Protein AF-A0A537HNR1-F1 (afdb_monomer)

pLDDT: mean 96.12, std 2.34, range [87.69, 98.56]

Solvent-accessible surface area (backbone atoms only — not comparable to full-atom values): 5528 Å² total; per-residue (Å²): 98,47,56,86,29,86,58,42,70,40,32,35,35,57,37,94,57,17,40,38,36,29,69,69,47,44,70,66,49,53,50,60,48,43,73,74,73,47,49,73,42,74,41,91,50,92,73,41,48,33,13,28,31,36,33,41,31,80,74,33,32,41,28,28,62,86,59,53,69,70,53,47,52,52,49,21,67,48,44,70,26,61,59,42,67,48,59,55,96,84,38,46,50,40,22,72,74,52,86,60,71,126

Structure (mmCIF, N/CA/C/O backbone):
data_AF-A0A537HNR1-F1
#
_entry.id   AF-A0A537HNR1-F1
#
loop_
_atom_site.group_PDB
_atom_site.id
_atom_site.type_symbol
_atom_site.label_atom_id
_atom_site.label_alt_id
_atom_site.label_comp_id
_atom_site.label_asym_id
_atom_site.label_entity_id
_atom_site.label_seq_id
_atom_site.pdbx_PDB_ins_code
_atom_site.Cartn_x
_atom_site.Cartn_y
_atom_site.Cartn_z
_atom_site.occupancy
_atom_site.B_iso_or_equiv
_atom_site.auth_seq_id
_atom_site.auth_comp_id
_atom_site.auth_asym_id
_atom_site.auth_atom_id
_atom_site.pdbx_PDB_model_num
ATOM 1 N N . GLY A 1 1 ? -9.811 11.578 6.900 1.00 87.69 1 GLY A N 1
ATOM 2 C CA . GLY A 1 1 ? -9.706 11.273 5.469 1.00 87.69 1 GLY A CA 1
ATOM 3 C C . GLY A 1 1 ? -8.641 10.225 5.389 1.00 87.69 1 GLY A C 1
ATOM 4 O O . GLY A 1 1 ? -8.768 9.261 6.133 1.00 87.69 1 GLY A O 1
ATOM 5 N N . ILE A 1 2 ? -7.602 10.452 4.592 1.00 95.56 2 ILE A N 1
ATOM 6 C CA . ILE A 1 2 ? -6.242 10.002 4.920 1.00 95.56 2 ILE A CA 1
ATOM 7 C C . ILE A 1 2 ? -5.322 11.214 4.776 1.00 95.56 2 ILE A C 1
ATOM 9 O O . ILE A 1 2 ? -5.446 11.937 3.786 1.00 95.56 2 ILE A O 1
ATOM 13 N N . ALA A 1 3 ? -4.443 11.438 5.751 1.00 93.44 3 ALA A N 1
ATOM 14 C CA . ALA A 1 3 ? -3.598 12.624 5.863 1.00 93.44 3 ALA A CA 1
ATOM 15 C C . ALA A 1 3 ? -4.407 13.933 5.776 1.00 93.44 3 ALA A C 1
ATOM 17 O O . ALA A 1 3 ? -4.075 14.825 4.994 1.00 93.44 3 ALA A O 1
ATOM 18 N N . ASP A 1 4 ? -5.541 13.991 6.488 1.00 93.00 4 ASP A N 1
ATOM 19 C CA . ASP A 1 4 ? -6.505 15.106 6.476 1.00 93.00 4 ASP A CA 1
ATOM 20 C C . ASP A 1 4 ? -7.062 15.467 5.086 1.00 93.00 4 ASP A C 1
ATOM 22 O O . ASP A 1 4 ? -7.719 16.489 4.880 1.00 93.00 4 ASP A O 1
ATOM 26 N N . SER A 1 5 ? -6.876 14.575 4.114 1.00 94.31 5 SER A N 1
ATOM 27 C CA . SER A 1 5 ? -7.332 14.736 2.742 1.00 94.31 5 SER A CA 1
ATOM 28 C C . SER A 1 5 ? -8.491 13.800 2.419 1.00 94.31 5 SER A C 1
ATOM 30 O O . SER A 1 5 ? -8.645 12.709 2.976 1.00 94.31 5 SER A O 1
ATOM 32 N N . ARG A 1 6 ? -9.324 14.216 1.461 1.00 94.25 6 ARG A N 1
ATOM 33 C CA . ARG A 1 6 ? -10.407 13.391 0.899 1.00 94.25 6 ARG A CA 1
ATOM 34 C C . ARG A 1 6 ? -9.912 12.417 -0.180 1.00 94.25 6 ARG A C 1
ATOM 36 O O . ARG A 1 6 ? -10.688 11.591 -0.648 1.00 94.25 6 ARG A O 1
ATOM 43 N N . LEU A 1 7 ? -8.633 12.479 -0.556 1.00 93.81 7 LEU A N 1
ATOM 44 C CA . LEU A 1 7 ? -8.020 11.684 -1.629 1.00 93.81 7 LEU A CA 1
ATOM 45 C C . LEU A 1 7 ? -7.637 10.264 -1.177 1.00 93.81 7 LEU A C 1
ATOM 47 O O . LEU A 1 7 ? -6.518 9.807 -1.394 1.00 93.81 7 LEU A O 1
ATOM 51 N N . VAL A 1 8 ? -8.571 9.556 -0.541 1.00 93.19 8 VAL A N 1
ATOM 52 C CA . VAL A 1 8 ? -8.326 8.252 0.098 1.00 93.19 8 VAL A CA 1
ATOM 53 C C . VAL A 1 8 ? -7.693 7.240 -0.867 1.00 93.19 8 VAL A C 1
ATOM 55 O O . VAL A 1 8 ? -6.703 6.606 -0.517 1.00 93.19 8 VAL A O 1
ATOM 58 N N . GLY A 1 9 ? -8.195 7.145 -2.103 1.00 90.31 9 GLY A N 1
ATOM 59 C CA . GLY A 1 9 ? -7.682 6.199 -3.105 1.00 90.31 9 GLY A CA 1
ATOM 60 C C . GLY A 1 9 ? -6.245 6.466 -3.568 1.00 90.31 9 GLY A C 1
ATOM 61 O O . GLY A 1 9 ? -5.581 5.553 -4.034 1.00 90.31 9 GLY A O 1
ATOM 62 N N . ILE A 1 10 ? -5.735 7.692 -3.409 1.00 94.50 10 ILE A N 1
ATOM 63 C CA . ILE A 1 10 ? -4.341 8.020 -3.748 1.00 94.50 10 ILE A CA 1
ATOM 64 C C . ILE A 1 10 ? -3.396 7.571 -2.630 1.00 94.50 10 ILE A C 1
ATOM 66 O O . ILE A 1 10 ? -2.261 7.173 -2.892 1.00 94.50 10 ILE A O 1
ATOM 70 N N . TYR A 1 11 ? -3.845 7.640 -1.376 1.00 96.69 11 TYR A N 1
ATOM 71 C CA . TYR A 1 11 ? -3.015 7.325 -0.216 1.00 96.69 11 TYR A CA 1
ATOM 72 C C . TYR A 1 11 ? -3.044 5.851 0.179 1.00 96.69 11 TYR A C 1
ATOM 74 O O . TYR A 1 11 ? -2.096 5.391 0.808 1.00 96.69 11 TYR A O 1
ATOM 82 N N . LEU A 1 12 ? -4.098 5.116 -0.172 1.00 96.00 12 LEU A N 1
ATOM 83 C CA . LEU A 1 12 ? -4.261 3.719 0.217 1.00 96.00 12 LEU A CA 1
ATOM 84 C C . LEU A 1 12 ? -3.955 2.764 -0.936 1.00 96.00 12 LEU A C 1
ATOM 86 O O . LEU A 1 12 ? -4.307 3.012 -2.083 1.00 96.00 12 LEU A O 1
ATOM 90 N N . SER A 1 13 ? -3.352 1.630 -0.597 1.00 97.44 13 SER A N 1
ATOM 91 C CA . SER A 1 13 ? -3.300 0.426 -1.432 1.00 97.44 13 SER A CA 1
ATOM 92 C C . SER A 1 13 ? -3.374 -0.783 -0.503 1.00 97.44 13 SER A C 1
ATOM 94 O O . SER A 1 13 ? -3.017 -0.671 0.670 1.00 97.44 13 SER A O 1
ATOM 96 N N . GLY A 1 14 ? -3.867 -1.926 -0.958 1.00 97.44 14 GLY A N 1
ATOM 97 C CA . GLY A 1 14 ? -4.028 -3.076 -0.077 1.00 97.44 14 GLY A CA 1
ATOM 98 C C . GLY A 1 14 ? -4.730 -4.248 -0.733 1.00 97.44 14 GLY A C 1
ATOM 99 O O . GLY A 1 14 ? -5.338 -4.117 -1.791 1.00 97.44 14 GLY A O 1
ATOM 100 N N . ASN A 1 15 ? -4.650 -5.386 -0.058 1.00 98.06 15 ASN A N 1
ATOM 101 C CA . ASN A 1 15 ? -5.329 -6.622 -0.426 1.00 98.06 15 ASN A CA 1
ATOM 102 C C . ASN A 1 15 ? -6.035 -7.209 0.810 1.00 98.06 15 ASN A C 1
ATOM 104 O O . ASN A 1 15 ? -6.087 -6.568 1.866 1.00 98.06 15 ASN A O 1
ATOM 108 N N . SER A 1 16 ? -6.537 -8.441 0.728 1.00 97.69 16 SER A N 1
ATOM 109 C CA . SER A 1 16 ? -7.232 -9.109 1.837 1.00 97.69 16 SER A CA 1
ATOM 110 C C . SER A 1 16 ? -6.357 -9.294 3.090 1.00 97.69 16 SER A C 1
ATOM 112 O O . SER A 1 16 ? -6.861 -9.610 4.172 1.00 97.69 16 SER A O 1
ATOM 114 N N . ASN A 1 17 ? -5.035 -9.094 2.991 1.00 97.88 17 ASN A N 1
ATOM 115 C CA . ASN A 1 17 ? -4.117 -9.232 4.114 1.00 97.88 17 ASN A CA 1
ATOM 116 C C . ASN A 1 17 ? -3.838 -7.952 4.892 1.00 97.88 17 ASN A C 1
ATOM 118 O O . ASN A 1 17 ? -3.603 -8.039 6.101 1.00 97.88 17 ASN A O 1
ATOM 122 N N . SER A 1 18 ? -3.791 -6.800 4.235 1.00 98.12 18 SER A N 1
ATOM 123 C CA . SER A 1 18 ? -3.428 -5.545 4.889 1.00 98.12 18 SER A CA 1
ATOM 124 C C . SER A 1 18 ? -3.789 -4.349 4.021 1.00 98.12 18 SER A C 1
ATOM 126 O O . SER A 1 18 ? -3.637 -4.388 2.800 1.00 98.12 18 SER A O 1
ATOM 128 N N . ILE A 1 19 ? -4.194 -3.264 4.677 1.00 98.12 19 ILE A N 1
ATOM 129 C CA . ILE A 1 19 ? -4.282 -1.931 4.090 1.00 98.12 19 ILE A CA 1
ATOM 130 C C . ILE A 1 19 ? -2.976 -1.199 4.397 1.00 98.12 19 ILE A C 1
ATOM 132 O O . ILE A 1 19 ? -2.547 -1.108 5.552 1.00 98.12 19 ILE A O 1
ATOM 136 N N . LEU A 1 20 ? -2.349 -0.666 3.357 1.00 98.25 20 LEU A N 1
ATOM 137 C CA . LEU A 1 20 ? -1.129 0.119 3.443 1.00 98.25 20 LEU A CA 1
ATOM 138 C C . LEU A 1 20 ? -1.477 1.599 3.561 1.00 98.25 20 LEU A C 1
ATOM 140 O O . LEU A 1 20 ? -2.222 2.137 2.741 1.00 98.25 20 LEU A O 1
ATOM 144 N N . LEU A 1 21 ? -0.916 2.245 4.579 1.00 98.00 21 LEU A N 1
ATOM 145 C CA . LEU A 1 21 ? -1.070 3.671 4.848 1.00 98.00 21 LEU A CA 1
ATOM 146 C C . LEU A 1 21 ? 0.283 4.380 4.747 1.00 98.00 21 LEU A C 1
ATOM 148 O O . LEU A 1 21 ? 1.307 3.793 5.107 1.00 98.00 21 LEU A O 1
ATOM 152 N N . PRO A 1 22 ? 0.326 5.644 4.298 1.00 97.69 22 PRO A N 1
ATOM 153 C CA . PRO A 1 22 ? 1.551 6.423 4.338 1.00 97.69 22 PRO A CA 1
ATOM 154 C C . PRO A 1 22 ? 1.857 6.860 5.776 1.00 97.69 22 PRO A C 1
ATOM 156 O O . PRO A 1 22 ? 0.950 7.045 6.585 1.00 97.69 22 PRO A O 1
ATOM 159 N N . TYR A 1 23 ? 3.131 7.117 6.070 1.00 96.88 23 TYR A N 1
ATOM 160 C CA . TYR A 1 23 ? 3.589 7.591 7.388 1.00 96.88 23 TYR A CA 1
ATOM 161 C C . TYR A 1 23 ? 2.997 8.944 7.836 1.00 96.88 23 TYR A C 1
ATOM 163 O O . TYR A 1 23 ? 3.143 9.328 8.989 1.00 96.88 23 TYR A O 1
ATOM 171 N N . ILE A 1 24 ? 2.344 9.678 6.928 1.00 96.94 24 ILE A N 1
ATOM 172 C CA . ILE A 1 24 ? 1.685 10.964 7.206 1.00 96.94 24 ILE A CA 1
ATOM 173 C C . ILE A 1 24 ? 0.220 10.822 7.649 1.00 96.94 24 ILE A C 1
ATOM 175 O O . ILE A 1 24 ? -0.441 11.833 7.870 1.00 96.94 24 ILE A O 1
ATOM 179 N N . ALA A 1 25 ? -0.318 9.601 7.715 1.00 97.12 25 ALA A N 1
ATOM 180 C CA . ALA A 1 25 ? -1.665 9.377 8.231 1.00 97.12 25 ALA A CA 1
ATOM 181 C C . ALA A 1 25 ? -1.729 9.673 9.734 1.00 97.12 25 ALA A C 1
ATOM 183 O O . ALA A 1 25 ? -0.788 9.376 10.470 1.00 97.12 25 ALA A O 1
ATOM 184 N N . THR A 1 26 ? -2.841 10.243 10.195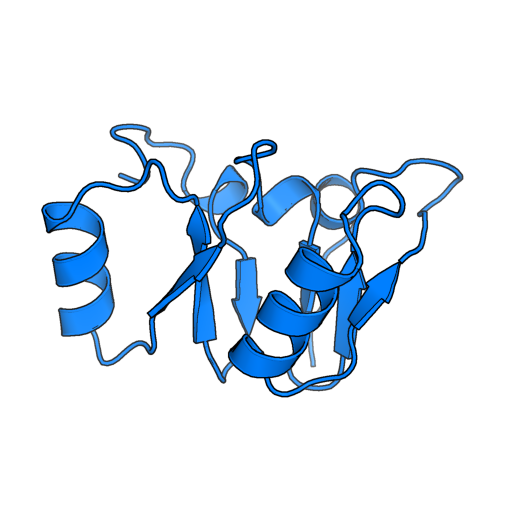 1.00 97.31 26 THR A N 1
ATOM 185 C CA . THR A 1 26 ? -2.991 10.600 11.611 1.00 97.31 26 THR A CA 1
ATOM 186 C C . THR A 1 26 ? -3.345 9.376 12.460 1.00 97.31 26 THR A C 1
ATOM 188 O O . THR A 1 26 ? -3.924 8.401 11.974 1.00 97.31 26 THR A O 1
ATOM 191 N N . GLU A 1 27 ? -3.046 9.426 13.760 1.00 96.44 27 GLU A N 1
ATOM 192 C CA . GLU A 1 27 ? -3.405 8.347 14.696 1.00 96.44 27 GLU A CA 1
ATOM 193 C C . GLU A 1 27 ? -4.919 8.098 14.759 1.00 96.44 27 GLU A C 1
ATOM 195 O O . GLU A 1 27 ? -5.361 6.955 14.905 1.00 96.44 27 GLU A O 1
ATOM 200 N N . GLU A 1 28 ? -5.728 9.148 14.594 1.00 96.94 28 GLU A N 1
ATOM 201 C CA . GLU A 1 28 ? -7.184 9.029 14.509 1.00 96.94 28 GLU A CA 1
ATOM 202 C C . GLU A 1 28 ? -7.602 8.227 13.267 1.00 96.94 28 GLU A C 1
ATOM 204 O O . GLU A 1 28 ? -8.418 7.308 13.361 1.00 96.94 28 GLU A O 1
ATOM 209 N N . GLU A 1 29 ? -7.009 8.519 12.106 1.00 96.94 29 GLU A N 1
ATOM 210 C CA . GLU A 1 29 ? -7.291 7.816 10.851 1.00 96.94 29 GLU A CA 1
ATOM 211 C C . GLU A 1 29 ? -6.864 6.345 10.910 1.00 96.94 29 GLU A C 1
ATOM 213 O O . GLU A 1 29 ? -7.624 5.459 10.504 1.00 96.94 29 GLU A O 1
ATOM 218 N N . ILE A 1 30 ? -5.685 6.068 1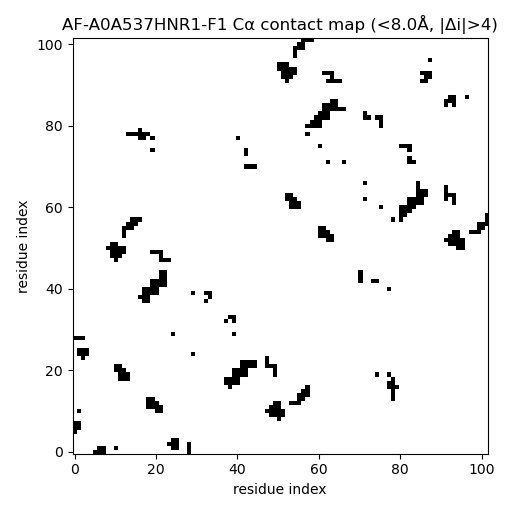1.4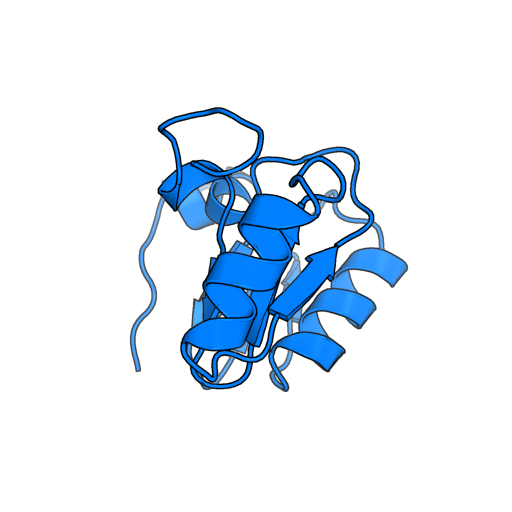76 1.00 97.12 30 ILE A N 1
ATOM 219 C CA . ILE A 1 30 ? -5.185 4.705 11.691 1.00 97.12 30 ILE A CA 1
ATOM 220 C C . ILE A 1 30 ? -6.120 3.939 12.634 1.00 97.12 30 ILE A C 1
ATOM 222 O O . ILE A 1 30 ? -6.503 2.802 12.342 1.00 97.12 30 ILE A O 1
ATOM 226 N N . SER A 1 31 ? -6.519 4.557 13.748 1.00 96.88 31 SER A N 1
ATOM 227 C CA . SER A 1 31 ? -7.420 3.949 14.734 1.00 96.88 31 SER A CA 1
ATOM 228 C C . SER A 1 31 ? -8.795 3.655 14.140 1.00 96.88 31 SER A C 1
ATOM 230 O O . SER A 1 31 ? -9.351 2.581 14.368 1.00 96.88 31 SER A O 1
ATOM 232 N N . LYS A 1 32 ? -9.316 4.568 13.316 1.00 96.19 32 LYS A N 1
ATOM 233 C CA . LYS A 1 32 ? -10.596 4.407 12.623 1.00 96.19 32 LYS A CA 1
ATOM 234 C C . LYS A 1 32 ? -10.585 3.266 11.608 1.00 96.19 32 LYS A C 1
ATOM 236 O O . LYS A 1 32 ? -11.592 2.585 11.465 1.00 96.19 32 LYS A O 1
ATOM 241 N N . LEU A 1 33 ? -9.474 3.036 10.909 1.00 95.62 33 LEU A N 1
ATOM 242 C CA . LEU A 1 33 ? -9.350 1.871 10.026 1.00 95.62 33 LEU A CA 1
ATOM 243 C C . LEU A 1 33 ? -9.188 0.573 10.817 1.00 95.62 33 LEU A C 1
ATOM 245 O O . LEU A 1 33 ? -9.798 -0.436 10.482 1.00 95.62 33 LEU A O 1
ATOM 249 N N . ARG A 1 34 ? -8.406 0.582 11.898 1.00 96.44 34 ARG A N 1
ATOM 250 C CA . ARG A 1 34 ? -8.244 -0.606 12.748 1.00 96.44 34 ARG A CA 1
ATOM 251 C C . ARG A 1 34 ? -9.550 -1.025 13.422 1.00 96.44 34 ARG A C 1
ATOM 253 O O . ARG A 1 34 ? -9.782 -2.221 13.579 1.00 96.44 34 ARG A O 1
ATOM 260 N N . SER A 1 35 ? -10.421 -0.079 13.780 1.00 97.31 35 SER A N 1
ATOM 261 C CA . SER A 1 35 ? -11.719 -0.390 14.394 1.00 97.31 35 SER A CA 1
ATOM 262 C C . SER A 1 35 ? -12.686 -1.115 13.452 1.00 97.31 35 SER A C 1
ATOM 264 O O . SER A 1 35 ? -13.625 -1.748 13.929 1.00 97.31 35 SER A O 1
ATOM 266 N N . THR A 1 36 ? -12.434 -1.117 12.137 1.00 95.88 36 THR A N 1
ATOM 267 C CA . THR A 1 36 ? -13.195 -1.939 11.180 1.00 95.88 36 THR A CA 1
ATOM 268 C C . THR A 1 36 ? -12.760 -3.409 11.179 1.00 95.88 36 THR A C 1
ATOM 270 O O . THR A 1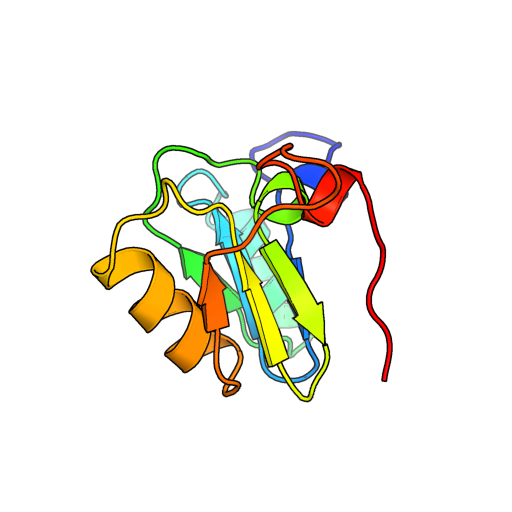 36 ? -13.290 -4.199 10.402 1.00 95.88 36 THR A O 1
ATOM 273 N N . GLY A 1 37 ? -11.753 -3.779 11.977 1.00 95.31 37 GLY A N 1
ATOM 274 C CA . GLY A 1 37 ? -11.111 -5.094 11.944 1.00 95.31 37 GLY A CA 1
ATOM 275 C C . GLY A 1 37 ? -10.056 -5.243 10.842 1.00 95.31 37 GLY A C 1
ATOM 276 O O . GLY A 1 37 ? -9.453 -6.309 10.713 1.00 95.31 37 GLY A O 1
ATOM 277 N N . ALA A 1 38 ? -9.797 -4.192 10.055 1.00 95.38 38 ALA A N 1
ATOM 278 C CA . ALA A 1 38 ? -8.768 -4.229 9.027 1.00 95.38 38 ALA A CA 1
ATOM 279 C C . ALA A 1 38 ? -7.365 -4.235 9.650 1.00 95.38 38 ALA A C 1
ATOM 281 O O . ALA A 1 38 ? -7.038 -3.454 10.550 1.00 95.38 38 ALA A O 1
ATOM 282 N N . ARG A 1 39 ? -6.491 -5.093 9.118 1.00 97.62 39 ARG A N 1
ATOM 283 C CA . ARG A 1 39 ? -5.055 -5.020 9.401 1.00 97.62 39 ARG A CA 1
ATOM 284 C C . ARG A 1 39 ? -4.485 -3.815 8.660 1.00 97.62 39 ARG A C 1
ATOM 286 O O . ARG A 1 39 ? -4.645 -3.704 7.451 1.00 97.62 39 ARG A O 1
ATOM 293 N N . VAL A 1 40 ? -3.827 -2.925 9.395 1.00 97.94 40 VAL A N 1
ATOM 294 C CA . VAL A 1 40 ? -3.242 -1.689 8.860 1.00 97.94 40 VAL A CA 1
ATOM 295 C C . VAL A 1 40 ? -1.736 -1.717 9.050 1.00 97.94 40 VAL A C 1
ATOM 297 O O . VAL A 1 40 ? -1.259 -1.926 10.168 1.00 97.94 40 VAL A O 1
ATOM 300 N N . THR A 1 41 ? -0.992 -1.474 7.972 1.00 98.19 41 THR A N 1
ATOM 301 C CA . THR A 1 41 ? 0.466 -1.324 8.000 1.00 98.19 41 THR A CA 1
ATOM 302 C C . THR A 1 41 ? 0.871 0.049 7.487 1.00 98.19 41 THR A C 1
ATOM 304 O O . THR A 1 41 ? 0.450 0.466 6.413 1.00 98.19 41 THR A O 1
ATOM 307 N N . ILE A 1 42 ? 1.717 0.737 8.248 1.00 98.12 42 ILE A N 1
ATOM 308 C CA . ILE A 1 42 ? 2.274 2.033 7.862 1.00 98.12 42 ILE A CA 1
ATOM 309 C C . ILE A 1 42 ? 3.542 1.789 7.041 1.00 98.12 42 ILE A C 1
ATOM 311 O O . ILE A 1 42 ? 4.400 0.996 7.435 1.00 98.12 42 ILE A O 1
ATOM 315 N N . ILE A 1 43 ? 3.651 2.453 5.895 1.00 97.88 43 ILE A N 1
ATOM 316 C CA . ILE A 1 43 ? 4.798 2.363 4.994 1.00 97.88 43 ILE A CA 1
ATOM 317 C C . ILE A 1 43 ? 5.653 3.629 5.114 1.00 97.88 43 ILE A C 1
ATOM 319 O O . ILE A 1 43 ? 5.234 4.735 4.767 1.00 97.88 43 ILE A O 1
ATOM 323 N N . GLU A 1 44 ? 6.893 3.430 5.558 1.00 96.44 44 GLU A N 1
ATOM 324 C CA . GLU A 1 44 ? 7.932 4.456 5.699 1.00 96.44 44 GLU A CA 1
ATOM 325 C C . GLU A 1 44 ? 8.567 4.810 4.342 1.00 96.44 44 GLU A C 1
ATOM 327 O O . GLU A 1 44 ? 9.695 4.418 4.013 1.00 96.44 44 GLU A O 1
ATOM 332 N N . GLU A 1 45 ? 7.822 5.547 3.518 1.00 95.50 45 GLU A N 1
ATOM 333 C CA . GLU A 1 45 ? 8.233 5.983 2.182 1.00 95.50 45 GLU A CA 1
ATOM 334 C C . GLU A 1 45 ? 7.870 7.451 1.936 1.00 95.50 45 GLU A C 1
ATOM 336 O O . GLU A 1 45 ? 6.746 7.880 2.178 1.00 95.50 45 GLU A O 1
ATOM 341 N N . LYS A 1 46 ? 8.822 8.221 1.388 1.00 94.50 46 LYS A N 1
ATOM 342 C CA . LYS A 1 46 ? 8.628 9.652 1.094 1.00 94.50 46 LYS A CA 1
ATOM 343 C C . LYS A 1 46 ? 7.562 9.893 0.023 1.00 94.50 46 LYS A C 1
ATOM 345 O O . LYS A 1 46 ? 6.916 10.936 0.026 1.00 94.50 46 LYS A O 1
ATOM 350 N N . ARG A 1 47 ? 7.386 8.955 -0.910 1.00 94.25 47 ARG A N 1
ATOM 351 C CA . ARG A 1 47 ? 6.272 8.967 -1.868 1.00 94.25 47 ARG A CA 1
ATOM 352 C C . ARG A 1 47 ? 5.011 8.444 -1.193 1.00 94.25 47 ARG A C 1
ATOM 354 O O . ARG A 1 47 ? 4.751 7.248 -1.178 1.00 94.25 47 ARG A O 1
ATOM 361 N N . THR A 1 48 ? 4.233 9.368 -0.648 1.00 94.06 48 THR A N 1
ATOM 362 C CA . THR A 1 48 ? 3.060 9.071 0.184 1.00 94.06 48 THR A CA 1
ATOM 363 C C . THR A 1 48 ? 1.823 8.646 -0.606 1.00 94.06 48 THR A C 1
ATOM 365 O O . THR A 1 48 ? 0.911 8.062 -0.031 1.00 94.06 48 THR A O 1
ATOM 368 N N . ALA A 1 49 ? 1.787 8.891 -1.918 1.00 95.62 49 ALA A N 1
ATOM 369 C CA . ALA A 1 49 ? 0.711 8.456 -2.807 1.00 95.62 49 ALA A CA 1
ATOM 370 C C . ALA A 1 49 ? 0.808 6.948 -3.116 1.00 95.62 49 ALA A C 1
ATOM 372 O O . ALA A 1 49 ? 1.089 6.556 -4.251 1.00 95.62 49 ALA A O 1
ATOM 373 N N . LEU A 1 50 ? 0.635 6.103 -2.093 1.00 97.38 50 LEU A N 1
ATOM 374 C CA . LEU A 1 50 ? 0.812 4.652 -2.195 1.00 97.38 50 LEU A CA 1
ATOM 375 C C . LEU A 1 50 ? -0.101 4.023 -3.254 1.00 97.38 50 LEU A C 1
ATOM 377 O O . LEU A 1 50 ? 0.352 3.156 -3.995 1.00 97.38 50 LEU A O 1
ATOM 381 N N . GLY A 1 51 ? -1.336 4.510 -3.389 1.00 96.44 51 GLY A N 1
ATOM 382 C CA . GLY A 1 51 ? -2.290 4.059 -4.405 1.00 96.44 51 GLY A CA 1
ATOM 383 C C . GLY A 1 51 ? -1.838 4.326 -5.842 1.00 96.44 51 GLY A C 1
ATOM 384 O O . GLY A 1 51 ? -2.259 3.629 -6.753 1.00 96.44 51 GLY A O 1
ATOM 385 N N . ASN A 1 52 ? -0.917 5.270 -6.065 1.00 96.94 52 ASN A N 1
ATOM 386 C CA . ASN A 1 52 ? -0.351 5.525 -7.395 1.00 96.94 52 ASN A CA 1
ATOM 387 C C . ASN A 1 52 ? 0.847 4.621 -7.716 1.00 96.94 52 ASN A C 1
ATOM 389 O O . ASN A 1 52 ? 1.151 4.385 -8.884 1.00 96.94 52 ASN A O 1
ATOM 393 N N . ILE A 1 53 ? 1.566 4.152 -6.696 1.00 97.06 53 ILE A N 1
ATOM 394 C CA . ILE A 1 53 ? 2.868 3.482 -6.851 1.00 97.06 53 ILE A CA 1
ATOM 395 C C . ILE A 1 53 ? 2.841 2.002 -6.452 1.00 97.06 53 ILE A C 1
ATOM 397 O O . ILE A 1 53 ? 3.869 1.335 -6.562 1.00 97.06 53 ILE A O 1
ATOM 401 N N . ILE A 1 54 ? 1.693 1.493 -5.993 1.00 98.00 54 ILE A N 1
ATOM 402 C CA . ILE A 1 54 ? 1.464 0.094 -5.622 1.00 98.00 54 ILE A CA 1
ATOM 403 C C . ILE A 1 54 ? 0.174 -0.386 -6.286 1.00 98.00 54 ILE A C 1
ATOM 405 O O . ILE A 1 54 ? -0.908 0.122 -5.992 1.00 98.00 54 ILE A O 1
ATOM 409 N N . LEU A 1 55 ? 0.293 -1.413 -7.121 1.00 97.94 55 LEU A N 1
ATOM 410 C CA . LEU A 1 55 ? -0.814 -2.181 -7.679 1.00 97.94 55 LEU A CA 1
ATOM 411 C C . LEU A 1 55 ? -0.759 -3.590 -7.085 1.00 97.94 55 LEU A C 1
ATOM 413 O O . LEU A 1 55 ? 0.272 -4.247 -7.204 1.00 97.94 55 LEU A O 1
ATOM 417 N N . CYS A 1 56 ? -1.820 -4.070 -6.440 1.00 98.12 56 CYS A N 1
ATOM 418 C CA . CYS A 1 56 ? -1.793 -5.385 -5.796 1.00 98.12 56 CYS A CA 1
ATOM 419 C C . CYS A 1 56 ? -3.150 -6.090 -5.794 1.00 98.12 56 CYS A C 1
ATOM 421 O O . CYS A 1 56 ? -4.189 -5.455 -5.954 1.00 98.12 56 CYS A O 1
ATOM 423 N N . ASN A 1 57 ? -3.103 -7.408 -5.608 1.00 97.94 57 ASN A N 1
ATOM 424 C CA . ASN A 1 57 ? -4.238 -8.282 -5.319 1.00 97.94 57 ASN A CA 1
ATOM 425 C C . ASN A 1 57 ? -3.817 -9.347 -4.279 1.00 97.94 57 ASN A C 1
ATOM 427 O O . ASN A 1 57 ? -2.778 -9.207 -3.621 1.00 97.94 57 ASN A O 1
ATOM 431 N N . ASP A 1 58 ? -4.599 -10.416 -4.112 1.00 98.38 58 ASP A N 1
ATOM 432 C CA . ASP A 1 58 ? -4.301 -11.474 -3.133 1.00 98.38 58 ASP A CA 1
ATOM 433 C C . ASP A 1 58 ? -3.202 -12.455 -3.577 1.00 98.38 58 ASP A C 1
ATOM 435 O O . ASP A 1 58 ? -2.811 -13.334 -2.808 1.00 98.38 58 ASP A O 1
ATOM 439 N N . HIS A 1 59 ? -2.649 -12.283 -4.781 1.00 97.81 59 HIS A N 1
ATOM 440 C CA . HIS A 1 59 ? -1.645 -13.176 -5.364 1.00 97.81 59 HIS A CA 1
ATOM 441 C C . HIS A 1 59 ? -0.297 -12.501 -5.638 1.00 97.81 59 HIS A C 1
ATOM 443 O O . HIS A 1 59 ? 0.732 -13.178 -5.681 1.00 97.81 59 HIS A O 1
ATOM 449 N N . GLY A 1 60 ? -0.268 -11.178 -5.805 1.00 97.94 60 GLY A N 1
ATOM 450 C CA . GLY A 1 60 ? 0.951 -10.450 -6.131 1.00 97.94 60 GLY A CA 1
ATOM 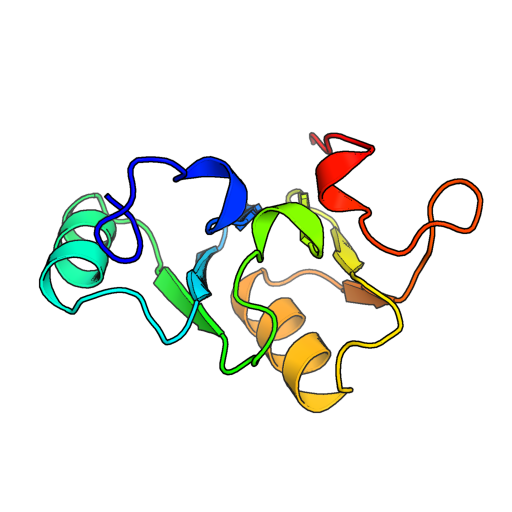451 C C . GLY A 1 60 ? 0.806 -8.938 -6.033 1.00 97.94 60 GLY A C 1
ATOM 452 O O . GLY A 1 60 ? -0.291 -8.386 -5.929 1.00 97.94 60 GLY A O 1
ATOM 453 N N . ALA A 1 61 ? 1.949 -8.264 -6.087 1.00 98.38 61 ALA A N 1
ATOM 454 C CA . ALA A 1 61 ? 2.029 -6.819 -6.171 1.00 98.38 61 ALA A CA 1
ATOM 455 C C . ALA A 1 61 ? 3.071 -6.375 -7.204 1.00 98.38 61 ALA A C 1
ATOM 457 O O . ALA A 1 61 ? 4.146 -6.961 -7.354 1.00 98.38 61 ALA A O 1
ATOM 458 N N . VAL A 1 62 ? 2.761 -5.282 -7.883 1.00 97.88 62 VAL A N 1
ATOM 459 C CA . VAL A 1 62 ? 3.674 -4.541 -8.740 1.00 97.88 62 VAL A CA 1
ATOM 460 C C . VAL A 1 62 ? 3.864 -3.156 -8.140 1.00 97.88 62 VAL A C 1
ATOM 462 O O . VAL A 1 62 ? 2.900 -2.501 -7.746 1.00 97.88 62 VAL A O 1
ATOM 465 N N . VAL A 1 63 ? 5.115 -2.712 -8.053 1.00 98.12 63 VAL A N 1
ATOM 466 C CA . VAL A 1 63 ? 5.471 -1.458 -7.382 1.00 98.12 63 VAL A CA 1
ATOM 467 C C . VAL A 1 63 ? 6.364 -0.573 -8.246 1.00 98.12 63 VAL A C 1
ATOM 469 O O . VAL A 1 63 ? 7.062 -1.061 -9.136 1.00 98.12 63 VAL A O 1
ATOM 472 N N . ASP A 1 64 ? 6.362 0.733 -7.975 1.00 97.06 64 ASP A N 1
ATOM 473 C CA . ASP A 1 64 ? 7.237 1.698 -8.653 1.00 97.06 64 ASP A CA 1
ATOM 474 C C . ASP A 1 64 ? 8.718 1.261 -8.542 1.00 97.06 64 ASP A C 1
ATOM 476 O O . ASP A 1 64 ? 9.213 1.016 -7.433 1.00 97.06 64 ASP A O 1
ATOM 480 N N . PRO A 1 65 ? 9.466 1.187 -9.663 1.00 96.69 65 PRO A N 1
ATOM 481 C CA . PRO A 1 65 ? 10.838 0.678 -9.706 1.00 96.69 65 PRO A CA 1
ATOM 482 C C . PRO A 1 65 ? 11.832 1.522 -8.916 1.00 96.69 65 PRO A C 1
ATOM 484 O O . PRO A 1 65 ? 12.933 1.078 -8.603 1.00 96.69 65 PRO A O 1
ATOM 487 N N . ARG A 1 66 ? 11.452 2.751 -8.575 1.00 95.50 66 ARG A N 1
ATOM 488 C CA . ARG A 1 66 ? 12.274 3.673 -7.803 1.00 95.50 66 ARG A CA 1
ATOM 489 C C . ARG A 1 66 ? 12.095 3.467 -6.292 1.00 95.50 66 ARG A C 1
ATOM 491 O O . ARG A 1 66 ? 12.697 4.226 -5.528 1.00 95.50 66 ARG A O 1
ATOM 498 N N . LEU A 1 67 ? 11.232 2.554 -5.827 1.00 96.50 67 LEU A N 1
ATOM 499 C CA . LEU A 1 67 ? 11.122 2.215 -4.403 1.00 96.50 67 LEU A CA 1
ATOM 500 C C . LEU A 1 67 ? 12.412 1.565 -3.894 1.00 96.50 67 LEU A C 1
ATOM 502 O O . LEU A 1 67 ? 13.069 0.795 -4.590 1.00 96.50 67 LEU A O 1
ATOM 506 N N . LYS A 1 68 ? 12.783 1.866 -2.646 1.00 96.25 68 LYS A N 1
ATOM 507 C CA . LYS A 1 68 ? 13.961 1.246 -2.026 1.00 96.25 68 LYS A CA 1
ATOM 508 C C . LYS A 1 68 ? 13.670 -0.230 -1.723 1.00 96.25 68 LYS A C 1
ATOM 510 O O . LYS A 1 68 ? 12.561 -0.520 -1.274 1.00 96.25 68 LYS A O 1
ATOM 515 N N . PRO A 1 69 ? 14.657 -1.142 -1.816 1.00 96.94 69 PRO A N 1
ATOM 516 C CA . PRO A 1 69 ? 14.454 -2.565 -1.520 1.00 96.94 69 PRO A CA 1
ATOM 517 C C . PRO A 1 69 ? 13.811 -2.833 -0.151 1.00 96.94 69 PRO A C 1
ATOM 519 O O . PRO A 1 69 ? 12.929 -3.676 -0.028 1.00 96.94 69 PRO A O 1
ATOM 522 N N . ARG A 1 70 ? 14.178 -2.048 0.872 1.00 97.12 70 ARG A N 1
ATOM 523 C CA . ARG A 1 70 ? 13.565 -2.120 2.210 1.00 97.12 70 ARG A CA 1
ATOM 524 C C . ARG A 1 70 ? 12.058 -1.823 2.208 1.00 97.12 70 ARG A C 1
ATOM 526 O O . ARG A 1 70 ? 11.315 -2.456 2.945 1.00 97.12 70 ARG A O 1
ATOM 533 N N . THR A 1 71 ? 11.617 -0.872 1.382 1.00 97.81 71 THR A N 1
ATOM 534 C CA . THR A 1 71 ? 10.205 -0.492 1.246 1.00 97.81 71 THR A CA 1
ATOM 535 C C . THR A 1 71 ? 9.445 -1.607 0.537 1.00 97.81 71 THR A C 1
ATOM 537 O O . THR A 1 71 ? 8.378 -1.998 0.993 1.00 97.81 71 THR A O 1
ATOM 540 N N . VAL A 1 72 ? 10.029 -2.176 -0.526 1.00 98.12 72 VAL A N 1
ATOM 541 C CA . VAL A 1 72 ? 9.452 -3.327 -1.242 1.00 98.12 72 VAL A CA 1
ATOM 542 C C . VAL A 1 72 ? 9.279 -4.515 -0.294 1.00 98.12 72 VAL A C 1
ATOM 544 O O . VAL A 1 72 ? 8.188 -5.065 -0.207 1.00 98.12 72 VAL A O 1
ATOM 547 N N . SER A 1 73 ? 10.299 -4.838 0.504 1.00 98.19 73 SER A N 1
ATOM 548 C CA . SER A 1 73 ? 10.223 -5.922 1.493 1.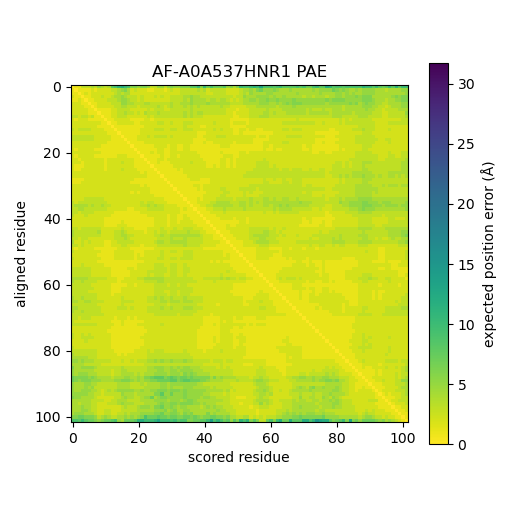00 98.19 73 SER A CA 1
ATOM 549 C C . SER A 1 73 ? 9.154 -5.679 2.570 1.00 98.19 73 SER A C 1
ATOM 551 O O . SER A 1 73 ? 8.449 -6.608 2.967 1.00 98.19 73 SER A O 1
ATOM 553 N N . ALA A 1 74 ? 8.977 -4.431 3.022 1.00 98.19 74 ALA A N 1
ATOM 554 C CA . ALA A 1 74 ? 7.900 -4.079 3.948 1.00 98.19 74 ALA A CA 1
ATOM 555 C C . ALA A 1 74 ? 6.509 -4.290 3.322 1.00 98.19 74 ALA A C 1
ATOM 557 O O . ALA A 1 74 ? 5.616 -4.813 3.989 1.00 98.19 74 ALA A O 1
ATOM 558 N N . ILE A 1 75 ? 6.346 -3.941 2.041 1.00 98.31 75 ILE A N 1
ATOM 559 C CA . ILE A 1 75 ? 5.111 -4.161 1.275 1.00 98.31 75 ILE A CA 1
ATOM 560 C C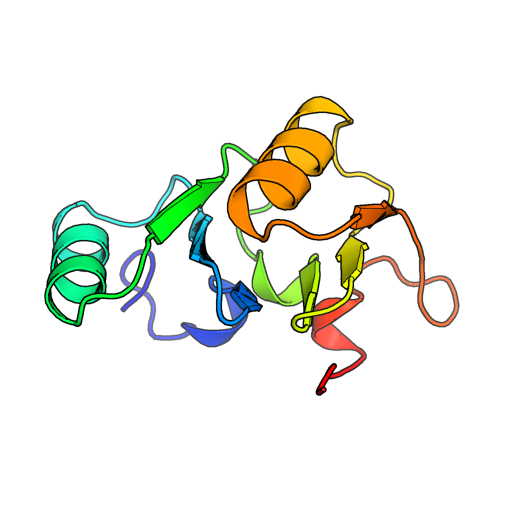 . ILE A 1 75 ? 4.826 -5.663 1.131 1.00 98.31 75 ILE A C 1
ATOM 562 O O . ILE A 1 75 ? 3.719 -6.092 1.450 1.00 98.31 75 ILE A O 1
ATOM 566 N N . GLU A 1 76 ? 5.815 -6.475 0.740 1.00 98.56 76 GLU A N 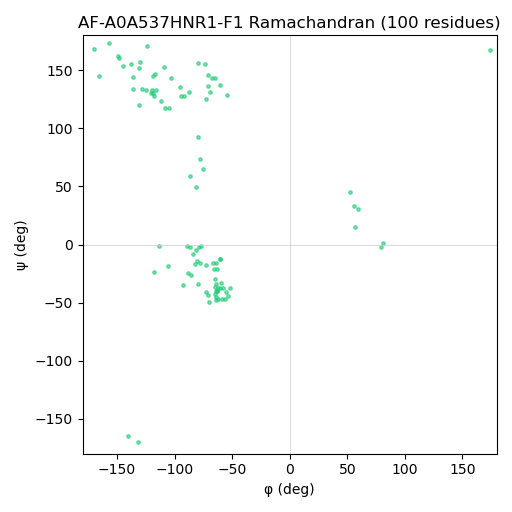1
ATOM 567 C CA . GLU A 1 76 ? 5.670 -7.940 0.632 1.00 98.56 76 GLU A CA 1
ATOM 568 C C . GLU A 1 76 ? 5.218 -8.562 1.953 1.00 98.56 76 GLU A C 1
ATOM 570 O O . GLU A 1 76 ? 4.272 -9.350 2.000 1.00 98.56 76 GLU A O 1
ATOM 575 N N . LYS A 1 77 ? 5.864 -8.165 3.055 1.00 98.44 77 LYS A N 1
ATOM 576 C CA . LYS A 1 77 ? 5.533 -8.657 4.393 1.00 98.44 77 LYS A CA 1
ATOM 577 C C . LYS A 1 77 ? 4.115 -8.269 4.816 1.00 98.44 77 LYS A C 1
ATOM 579 O O . LYS A 1 77 ? 3.425 -9.078 5.436 1.00 98.44 77 LYS A O 1
ATOM 584 N N . ALA A 1 78 ? 3.691 -7.047 4.505 1.00 98.44 78 ALA A N 1
ATOM 585 C CA . ALA A 1 78 ? 2.368 -6.545 4.855 1.00 98.44 78 ALA A CA 1
ATOM 586 C C . ALA A 1 78 ? 1.261 -7.240 4.047 1.00 98.44 78 ALA A C 1
ATOM 588 O O . ALA A 1 78 ? 0.292 -7.734 4.624 1.00 98.44 78 ALA A O 1
ATOM 589 N N . LEU A 1 79 ? 1.428 -7.310 2.725 1.00 98.31 79 LEU A N 1
ATOM 590 C CA . LEU A 1 79 ? 0.442 -7.868 1.797 1.00 98.31 79 LEU A CA 1
ATOM 591 C C . LEU A 1 79 ? 0.465 -9.402 1.733 1.00 98.31 79 LEU A C 1
ATOM 593 O O . LEU A 1 79 ? -0.479 -10.003 1.223 1.00 98.31 79 LEU A O 1
ATOM 597 N N . LYS A 1 80 ? 1.519 -10.038 2.261 1.00 98.50 80 LYS A N 1
ATOM 598 C CA . LYS A 1 80 ? 1.766 -11.491 2.215 1.00 98.50 80 LYS A CA 1
ATOM 599 C C . LYS A 1 80 ? 1.785 -12.072 0.797 1.00 98.50 80 LYS A C 1
ATOM 601 O O . LYS A 1 80 ? 1.396 -13.217 0.589 1.00 98.50 80 LYS A O 1
ATOM 606 N N . VAL A 1 81 ? 2.258 -11.287 -0.163 1.00 98.56 81 VAL A N 1
ATOM 607 C CA . VAL A 1 81 ? 2.411 -11.686 -1.565 1.00 98.56 81 VAL A CA 1
ATOM 608 C C . VAL A 1 81 ? 3.744 -11.164 -2.104 1.00 98.56 81 VAL A C 1
ATOM 610 O O . VAL A 1 81 ? 4.254 -10.170 -1.578 1.00 98.56 81 VAL A O 1
ATOM 613 N N . PRO A 1 82 ? 4.325 -11.791 -3.141 1.00 98.31 82 PRO A N 1
ATOM 614 C CA . PRO A 1 82 ? 5.514 -11.260 -3.797 1.00 98.31 82 PRO A CA 1
ATOM 615 C C . PRO A 1 82 ? 5.244 -9.877 -4.398 1.00 98.31 82 PRO A C 1
ATOM 617 O O . PRO A 1 82 ? 4.216 -9.671 -5.045 1.00 98.31 82 PRO A O 1
ATOM 620 N N . ALA A 1 83 ? 6.189 -8.952 -4.240 1.00 98.25 83 ALA A N 1
ATOM 621 C CA . ALA A 1 83 ? 6.145 -7.624 -4.831 1.00 98.25 83 ALA A CA 1
ATOM 622 C C . ALA A 1 83 ? 7.338 -7.446 -5.765 1.00 98.25 83 ALA A C 1
ATOM 624 O O . ALA A 1 83 ? 8.489 -7.726 -5.414 1.00 98.25 83 ALA A O 1
ATOM 625 N N . ARG A 1 84 ? 7.071 -6.988 -6.987 1.00 97.44 84 ARG A N 1
ATOM 626 C CA . ARG A 1 84 ? 8.107 -6.804 -8.004 1.00 97.44 84 ARG A CA 1
ATOM 627 C C . ARG A 1 84 ? 8.104 -5.374 -8.533 1.00 97.44 84 ARG A C 1
ATOM 629 O O . ARG A 1 84 ? 7.037 -4.853 -8.860 1.00 97.44 84 ARG A O 1
ATOM 636 N N . PRO A 1 85 ? 9.275 -4.727 -8.629 1.00 97.31 85 PRO A N 1
ATOM 637 C CA . PRO A 1 85 ? 9.358 -3.435 -9.283 1.00 97.31 85 PRO A CA 1
ATOM 638 C C . PRO A 1 85 ? 9.129 -3.584 -10.797 1.00 97.31 85 PRO A C 1
ATOM 640 O O . PRO A 1 85 ? 9.739 -4.454 -11.420 1.00 97.31 85 PRO A O 1
ATOM 643 N N . TRP A 1 86 ? 8.253 -2.766 -11.389 1.00 96.75 86 TRP A N 1
ATOM 644 C CA . TRP A 1 86 ? 7.901 -2.846 -12.819 1.00 96.75 86 TRP A CA 1
ATOM 645 C C . TRP A 1 86 ? 7.346 -1.519 -13.359 1.00 96.75 86 TRP A C 1
ATOM 647 O O . TRP A 1 86 ? 7.101 -0.596 -12.595 1.00 96.75 86 TRP A O 1
ATOM 657 N N . THR A 1 87 ? 7.105 -1.415 -14.668 1.00 96.31 87 THR A N 1
ATOM 658 C CA . THR A 1 87 ? 6.456 -0.250 -15.299 1.00 96.31 87 THR A CA 1
ATOM 659 C C . THR A 1 87 ? 5.325 -0.669 -16.238 1.00 96.31 87 THR A C 1
ATOM 661 O O . THR A 1 87 ? 5.359 -1.747 -16.827 1.00 96.31 87 THR A O 1
ATOM 664 N N . ILE A 1 88 ? 4.318 0.190 -16.416 1.00 94.06 88 ILE A N 1
ATOM 665 C CA . ILE A 1 88 ? 3.272 0.008 -17.437 1.00 94.06 88 ILE A CA 1
ATOM 666 C C . ILE A 1 88 ? 3.503 1.053 -18.523 1.00 94.06 88 ILE A C 1
ATOM 668 O O . ILE A 1 88 ? 3.483 2.247 -18.243 1.00 94.06 88 ILE A O 1
ATOM 672 N N . GLY A 1 89 ? 3.781 0.617 -19.756 1.00 93.31 89 GLY A N 1
ATOM 673 C CA . GLY A 1 89 ? 4.071 1.537 -20.864 1.00 93.31 89 GLY A CA 1
ATOM 674 C C . GLY A 1 89 ? 5.277 2.452 -20.604 1.00 93.31 89 GLY A C 1
ATOM 675 O O . GLY A 1 89 ? 5.289 3.594 -21.047 1.00 93.31 89 GLY A O 1
ATOM 676 N N . GLY A 1 90 ? 6.262 1.987 -19.825 1.00 93.25 90 GLY A N 1
ATOM 677 C CA . GLY A 1 90 ? 7.421 2.787 -19.409 1.00 93.25 90 GLY A CA 1
ATOM 678 C C . GLY A 1 90 ? 7.154 3.755 -18.249 1.00 93.25 90 GLY A C 1
ATOM 679 O O . GLY A 1 90 ? 8.087 4.407 -17.782 1.00 93.25 90 GLY A O 1
ATOM 680 N N . LEU A 1 91 ? 5.921 3.828 -17.739 1.00 92.88 91 LEU A N 1
ATOM 681 C CA . LEU A 1 91 ? 5.549 4.721 -16.646 1.00 92.88 91 LEU A CA 1
ATOM 682 C C . LEU A 1 91 ? 5.60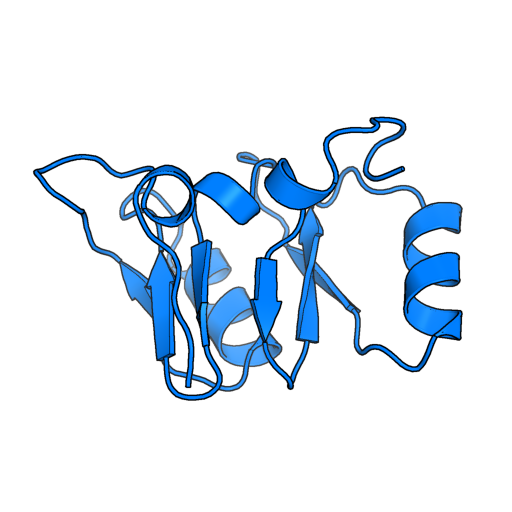4 4.011 -15.277 1.00 92.88 91 LEU A C 1
ATOM 684 O O . LEU A 1 91 ? 5.108 2.887 -15.138 1.00 92.88 91 LEU A O 1
ATOM 688 N N . PRO A 1 92 ? 6.184 4.657 -14.247 1.00 91.81 92 PRO A N 1
ATOM 689 C CA . PRO A 1 92 ? 6.338 4.076 -12.912 1.00 91.81 92 PRO A CA 1
ATOM 690 C C . PRO A 1 92 ? 5.111 4.222 -11.990 1.00 91.81 92 PRO A C 1
ATOM 692 O O . PRO A 1 92 ? 5.112 3.646 -10.909 1.00 91.81 92 PRO A O 1
ATOM 695 N N . GLN A 1 93 ? 4.071 4.980 -12.357 1.00 91.62 93 GLN A N 1
ATOM 696 C CA . GLN A 1 93 ? 2.851 5.158 -11.548 1.00 91.62 93 GLN A CA 1
ATOM 697 C C . GLN A 1 93 ? 1.821 4.049 -11.814 1.00 91.62 93 GLN A C 1
ATOM 699 O O . GLN A 1 93 ? 0.706 4.308 -12.260 1.00 91.62 93 GLN A O 1
ATOM 704 N N . ILE A 1 94 ? 2.213 2.796 -11.576 1.00 94.12 94 ILE A N 1
ATOM 705 C CA . ILE A 1 94 ? 1.441 1.600 -11.954 1.00 94.12 94 ILE A CA 1
ATOM 706 C C . ILE A 1 94 ? 0.011 1.617 -11.390 1.00 94.12 94 ILE A C 1
ATOM 708 O O . ILE A 1 94 ? -0.927 1.286 -12.110 1.00 94.12 94 ILE A O 1
ATOM 712 N N . GLY A 1 95 ? -0.173 2.055 -10.142 1.00 90.19 95 GLY A N 1
ATOM 713 C CA . GLY A 1 95 ? -1.492 2.103 -9.503 1.00 90.19 95 GLY A CA 1
ATOM 714 C C . GLY A 1 95 ? -2.413 3.207 -10.042 1.00 90.19 95 GLY A C 1
ATOM 715 O O . GLY A 1 95 ? -3.627 3.119 -9.910 1.00 90.19 95 GLY A O 1
ATOM 716 N N . SER A 1 96 ? -1.863 4.215 -10.730 1.00 91.56 96 SER A N 1
ATOM 717 C CA . SER A 1 96 ? -2.666 5.202 -11.469 1.00 91.56 96 SER A CA 1
ATOM 718 C C . SER A 1 96 ? -3.090 4.714 -12.858 1.00 91.56 96 SER A C 1
ATOM 720 O O . SER A 1 96 ? -3.966 5.318 -13.470 1.00 91.56 96 SER A O 1
ATOM 722 N N . LEU A 1 97 ? -2.440 3.672 -13.383 1.00 93.94 97 LEU A N 1
ATOM 723 C CA . LEU A 1 97 ? -2.574 3.231 -14.776 1.00 93.94 97 LEU A CA 1
ATOM 724 C C . LEU A 1 97 ? -3.395 1.951 -14.928 1.00 93.94 97 LEU A C 1
ATOM 726 O O . LEU A 1 97 ? -3.851 1.650 -16.029 1.00 93.94 97 LEU A O 1
ATOM 730 N N . ALA A 1 98 ? -3.563 1.185 -13.854 1.00 93.56 98 ALA A N 1
ATOM 731 C CA . ALA A 1 98 ? -4.248 -0.095 -13.887 1.00 93.56 98 ALA A CA 1
ATOM 732 C C . ALA A 1 98 ? -4.956 -0.393 -12.563 1.00 93.56 98 ALA A C 1
ATOM 734 O O . ALA A 1 98 ? -4.646 0.177 -11.520 1.00 93.56 98 ALA A O 1
ATOM 735 N N . THR A 1 99 ? -5.892 -1.336 -12.625 1.00 93.56 99 THR A N 1
ATOM 736 C CA . THR A 1 99 ? -6.536 -1.948 -11.464 1.00 93.56 99 THR A CA 1
ATOM 737 C C . THR A 1 99 ? -6.246 -3.445 -11.476 1.00 93.56 99 THR A C 1
ATOM 739 O O . THR A 1 99 ? -6.129 -4.043 -12.547 1.00 93.56 99 THR A O 1
ATOM 742 N N . ALA A 1 100 ? -6.080 -4.038 -10.299 1.00 92.88 100 ALA A N 1
ATOM 743 C CA . ALA A 1 100 ? -5.815 -5.458 -10.137 1.00 92.88 100 ALA A CA 1
ATOM 744 C C . ALA A 1 100 ? -6.943 -6.073 -9.310 1.00 92.88 100 ALA A C 1
ATOM 746 O O . ALA A 1 100 ? -7.333 -5.529 -8.278 1.00 92.88 100 ALA A O 1
ATOM 747 N N . SER A 1 101 ? -7.457 -7.206 -9.778 1.00 93.44 101 SER A N 1
ATOM 748 C CA . SER A 1 101 ? -8.433 -8.031 -9.069 1.00 93.44 101 SER A CA 1
ATOM 749 C C . SER A 1 101 ? -7.899 -9.451 -8.923 1.00 93.44 101 SER A C 1
ATOM 751 O O . SER A 1 101 ? -6.855 -9.795 -9.487 1.00 93.44 101 SER A O 1
ATOM 753 N N . ASN A 1 102 ? -8.607 -10.249 -8.132 1.00 87.88 102 ASN A N 1
ATOM 754 C CA . ASN A 1 102 ? -8.412 -11.694 -8.080 1.00 87.88 102 ASN A CA 1
ATOM 755 C C . ASN A 1 102 ? -9.047 -12.375 -9.297 1.00 87.88 102 ASN A C 1
ATOM 757 O O . ASN A 1 102 ? -9.980 -11.767 -9.878 1.00 87.88 102 ASN A O 1
#

Mean predicted aligned error: 2.49 Å

Sequence (102 aa):
GIADSRLVGIYLSGNSNSILLPYIATEEEISKLRSTGARVTIIEEKRTALGNIILCNDHGAVVDPRLKPRTVSAIEKALKVPARPWTIGGLPQIGSLATASN

Nearest PDB structures (foldseek):
  8pv4-assembly1_CN  TM=9.692E-01  e=3.963E-10  Thermochaetoides thermophila DSM 1495
  8esq-assembly1_y  TM=9.607E-01  e=3.963E-10  Schizosaccharomyces pombe
  6r87-assembly1_X  TM=9.565E-01  e=3.256E-10  Saccharomyces cerevisiae
  4adx-assembly1_I  TM=9.715E-01  e=1.288E-09  Methanothermobacter thermautotrophicus str. Delta H
  5m3q-assembly1_A  TM=9.494E-01  e=2.825E-09  Thermochaetoides thermophila DSM 1495

Foldseek 3Di:
DFLPDPPVLQQWDAEPQEIEGEPSGDPVRVVVCVVVVGHYDYQDDPNRRCLQAWADYLAEIEGQLPDDPVRLVSVCVRRVYHYDYDADVPHRRVSVVDHDYD

Radius of gyration: 12.59 Å; Cα contacts (8 Å, |Δi|>4): 198; chains: 1; bounding box: 28×28×36 Å

Secondary structure (DSSP, 8-state):
-BTTBS-HHHH-EEETTEEEEETTS-HHHHHHHHTTT--EEEE--S---HHHHEEE-SS-EEE-TTS-HHHHHHHHHHHTS-EEE--BTTBS-HHHH-----